Protein AF-A0A4U8SDA5-F1 (afdb_monomer)

Secondary structure (DSSP, 8-state):
-----PPTT----S-SS-GGGGGTS-SSSTTHHHHHHHHHHHHHHHTTSS-HHHHHHHHHHHHHHTT--HHHHHHHHHHHHHHHHHTT--

Mean predicted aligned error: 5.42 Å

Nearest PDB structures (foldseek):
  5vhy-assembly1_F  TM=4.086E-01  e=3.284E+00  Rattus norvegicus

pLDDT: mean 82.12, std 12.46, range [47.5, 93.38]

Solvent-accessible surface area (backbone atoms only — not comparable to full-atom values): 5249 Å² total; per-residue (Å²): 140,84,89,83,84,80,63,90,86,68,88,65,78,79,49,88,58,60,68,78,52,46,78,81,44,59,58,77,62,64,49,30,66,27,42,49,52,32,52,52,37,50,53,39,22,75,71,67,75,43,50,41,64,56,30,44,54,51,30,32,51,39,26,45,73,51,67,41,55,71,65,60,27,47,51,54,35,50,50,50,50,50,50,31,58,78,72,68,54,93

Structure (mmCIF, N/CA/C/O backbone):
data_AF-A0A4U8SDA5-F1
#
_entry.id   AF-A0A4U8SDA5-F1
#
loop_
_atom_site.group_PDB
_atom_site.id
_atom_site.type_symbol
_atom_site.label_atom_id
_atom_site.label_alt_id
_atom_site.label_comp_id
_atom_site.label_asym_id
_atom_site.label_entity_id
_atom_site.label_seq_id
_atom_site.pdbx_PDB_ins_code
_atom_site.Cartn_x
_atom_site.Cartn_y
_atom_site.Cartn_z
_atom_site.occupancy
_atom_site.B_iso_or_equiv
_atom_site.auth_seq_id
_atom_site.auth_comp_id
_atom_site.auth_asym_id
_atom_site.auth_atom_id
_atom_site.pdbx_PDB_model_num
ATOM 1 N N . MET A 1 1 ? -10.754 12.271 -8.352 1.00 51.06 1 MET A N 1
ATOM 2 C CA . MET A 1 1 ? -11.024 10.924 -7.797 1.00 51.06 1 MET A CA 1
ATOM 3 C C . MET A 1 1 ? -10.589 9.897 -8.830 1.00 51.06 1 MET A C 1
ATOM 5 O O . MET A 1 1 ? -11.006 10.022 -9.972 1.00 51.06 1 MET A O 1
ATOM 9 N N . ARG A 1 2 ? -9.707 8.954 -8.473 1.00 71.38 2 ARG A N 1
ATOM 10 C CA . ARG A 1 2 ? -9.238 7.873 -9.360 1.00 71.38 2 ARG A CA 1
ATOM 11 C C . ARG A 1 2 ? -9.907 6.586 -8.873 1.00 71.38 2 ARG A C 1
ATOM 13 O O . ARG A 1 2 ? -9.834 6.295 -7.682 1.00 71.38 2 ARG A O 1
ATOM 20 N N . TYR A 1 3 ? -10.602 5.874 -9.752 1.00 81.81 3 TYR A N 1
ATOM 21 C CA . TYR A 1 3 ? -11.244 4.606 -9.408 1.00 81.81 3 TYR A CA 1
ATOM 22 C C . TYR A 1 3 ? -10.272 3.467 -9.700 1.00 81.81 3 TYR A C 1
ATOM 24 O O . TYR A 1 3 ? -9.702 3.407 -10.788 1.00 81.81 3 TYR A O 1
ATOM 32 N N . VAL A 1 4 ? -10.076 2.579 -8.727 1.00 85.69 4 VAL A N 1
ATOM 33 C CA . VAL A 1 4 ? -9.293 1.352 -8.898 1.00 85.69 4 VAL A CA 1
ATOM 34 C C . VAL A 1 4 ? -10.248 0.182 -8.740 1.00 85.69 4 VAL A C 1
ATOM 36 O O . VAL A 1 4 ? -10.874 0.029 -7.693 1.00 85.69 4 VAL A O 1
ATOM 39 N N . VAL A 1 5 ? -10.380 -0.619 -9.795 1.00 88.81 5 VAL A N 1
ATOM 40 C CA . VAL A 1 5 ? -11.201 -1.830 -9.792 1.00 88.81 5 VAL A CA 1
ATOM 41 C C . VAL A 1 5 ? -10.259 -3.019 -9.739 1.00 88.81 5 VAL A C 1
ATOM 43 O O . VAL A 1 5 ? -9.507 -3.256 -10.681 1.00 88.81 5 VAL A O 1
ATOM 46 N N . VAL A 1 6 ? -10.290 -3.748 -8.626 1.00 90.06 6 VAL A N 1
ATOM 47 C CA . VAL A 1 6 ? -9.540 -4.997 -8.475 1.00 90.06 6 VAL A CA 1
ATOM 48 C C . VAL A 1 6 ? -10.412 -6.137 -9.019 1.00 90.06 6 VAL A C 1
ATOM 50 O O . VAL A 1 6 ? -11.555 -6.275 -8.572 1.00 90.06 6 VAL A O 1
ATOM 53 N N . PRO A 1 7 ? -9.934 -6.934 -9.992 1.00 91.88 7 PRO A N 1
ATOM 54 C CA . PRO A 1 7 ? -10.727 -8.008 -10.576 1.00 91.88 7 PRO A CA 1
ATOM 55 C C . PRO A 1 7 ? -11.008 -9.118 -9.556 1.00 91.88 7 PRO A C 1
ATOM 57 O O . PRO A 1 7 ? -10.175 -9.444 -8.707 1.00 91.88 7 PRO A O 1
ATOM 60 N N . LYS A 1 8 ? -12.189 -9.738 -9.656 1.00 89.44 8 LYS A N 1
ATOM 61 C CA . LYS A 1 8 ? -12.535 -10.906 -8.836 1.00 89.44 8 LYS A CA 1
ATOM 62 C C . LYS A 1 8 ? -11.547 -12.041 -9.127 1.00 89.44 8 LYS A C 1
ATOM 64 O O . LYS A 1 8 ? -11.302 -12.353 -10.287 1.00 89.44 8 LYS A O 1
ATOM 69 N N . GLY A 1 9 ? -11.019 -12.664 -8.072 1.00 87.94 9 GLY A N 1
ATOM 70 C CA . GLY A 1 9 ? -10.011 -13.725 -8.185 1.00 87.94 9 GLY A CA 1
ATOM 71 C C . GLY A 1 9 ? -8.565 -13.222 -8.243 1.00 87.94 9 GLY A C 1
ATOM 72 O O . GLY A 1 9 ? -7.665 -14.027 -8.449 1.00 87.94 9 GLY A O 1
ATOM 73 N N . PHE A 1 10 ? -8.325 -11.917 -8.054 1.00 89.19 10 PHE A N 1
ATOM 74 C CA . PHE A 1 10 ? -6.974 -11.397 -7.854 1.00 89.19 10 PHE A CA 1
ATOM 75 C C . PHE A 1 10 ? -6.330 -12.023 -6.609 1.00 89.19 10 PHE A C 1
ATOM 77 O O . PHE A 1 10 ? -6.884 -11.938 -5.510 1.00 89.19 10 PHE A O 1
ATOM 84 N N . ASN A 1 11 ? -5.155 -12.624 -6.790 1.00 85.69 11 ASN A N 1
ATOM 85 C CA . ASN A 1 11 ? -4.356 -13.143 -5.688 1.00 85.69 11 ASN A CA 1
ATOM 86 C C . ASN A 1 11 ? -3.620 -11.992 -5.000 1.00 85.69 11 ASN A C 1
ATOM 88 O O . ASN A 1 11 ? -2.804 -11.308 -5.611 1.00 85.69 11 ASN A O 1
ATOM 92 N N . THR A 1 12 ? -3.914 -11.815 -3.719 1.00 82.38 12 THR A N 1
ATOM 93 C CA . THR A 1 12 ? -3.295 -10.842 -2.817 1.00 82.38 12 THR A CA 1
ATOM 94 C C . THR A 1 12 ? -2.520 -11.615 -1.760 1.00 82.38 12 THR A C 1
ATOM 96 O O . THR A 1 12 ? -2.986 -12.653 -1.284 1.00 82.38 12 THR A O 1
ATOM 99 N N . ASP A 1 13 ? -1.323 -11.143 -1.428 1.00 71.25 13 ASP A N 1
ATOM 100 C CA . ASP A 1 13 ? -0.497 -11.760 -0.390 1.00 71.25 13 ASP A CA 1
ATOM 101 C C . ASP A 1 13 ? -0.707 -11.094 0.979 1.00 71.25 13 ASP A C 1
ATOM 103 O O . ASP A 1 13 ? -0.218 -11.604 1.988 1.00 71.25 13 ASP A O 1
ATOM 107 N N . PHE A 1 14 ? -1.440 -9.967 1.019 1.00 66.69 14 PHE A N 1
ATOM 108 C CA . PHE A 1 14 ? -1.632 -9.103 2.191 1.00 66.69 14 PHE A CA 1
ATOM 109 C C . PHE A 1 14 ? -0.308 -8.707 2.884 1.00 66.69 14 PHE A C 1
ATOM 111 O O . PHE A 1 14 ? -0.310 -8.285 4.044 1.00 66.69 14 PHE A O 1
ATOM 118 N N . GLY A 1 15 ? 0.833 -8.880 2.208 1.00 53.00 15 GLY A N 1
ATOM 119 C CA . GLY A 1 15 ? 2.100 -9.232 2.853 1.00 53.00 15 GLY A CA 1
ATOM 120 C C . GLY A 1 15 ? 3.354 -8.721 2.149 1.00 53.00 15 GLY A C 1
ATOM 121 O O . GLY A 1 15 ? 4.437 -8.783 2.730 1.00 53.00 15 GLY A O 1
ATOM 122 N N . SER A 1 16 ? 3.226 -8.130 0.961 1.00 55.09 16 SER A N 1
ATOM 123 C CA . SER A 1 16 ? 4.316 -7.386 0.317 1.00 55.09 16 SER A CA 1
ATOM 124 C C . SER A 1 16 ? 4.729 -6.129 1.101 1.00 55.09 16 SER A C 1
ATOM 126 O O . SER A 1 16 ? 5.845 -5.625 0.946 1.00 55.09 16 SER A O 1
ATOM 128 N N . VAL A 1 17 ? 3.863 -5.622 1.986 1.00 55.47 17 VAL A N 1
ATOM 129 C CA . VAL A 1 17 ? 4.250 -4.637 3.005 1.00 55.47 17 VAL A CA 1
ATOM 130 C C . VAL A 1 17 ? 5.059 -5.367 4.083 1.00 55.47 17 VAL A C 1
ATOM 132 O O . VAL A 1 17 ? 4.558 -6.361 4.608 1.00 55.47 17 VAL A O 1
ATOM 135 N N . PRO A 1 18 ? 6.285 -4.916 4.434 1.00 56.94 18 PRO A N 1
ATOM 136 C CA . PRO A 1 18 ? 7.196 -5.701 5.262 1.00 56.94 18 PRO A CA 1
ATOM 137 C C . PRO A 1 18 ? 6.500 -6.185 6.531 1.00 56.94 18 PRO A C 1
ATOM 139 O O . PRO A 1 18 ? 5.887 -5.387 7.237 1.00 56.94 18 PRO A O 1
ATOM 142 N N . GLN A 1 19 ? 6.614 -7.480 6.817 1.00 55.75 19 GLN A N 1
ATOM 143 C CA . GLN A 1 19 ? 5.933 -8.182 7.912 1.00 55.75 19 GLN A CA 1
ATOM 144 C C . GLN A 1 19 ? 6.095 -7.485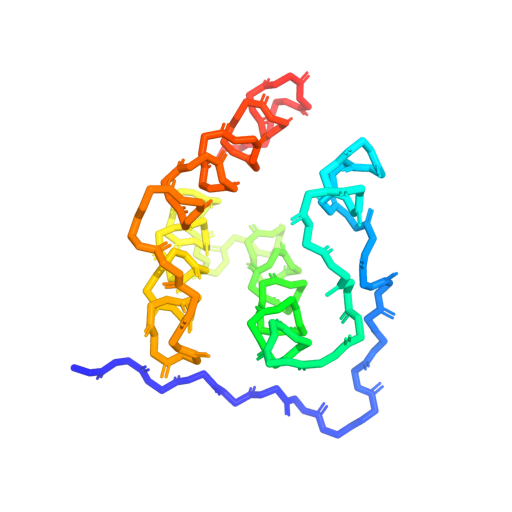 9.279 1.00 55.75 19 GLN A C 1
ATOM 146 O O . GLN A 1 19 ? 5.197 -7.526 10.113 1.00 55.75 19 GLN A O 1
ATOM 151 N N . LEU A 1 20 ? 7.187 -6.732 9.462 1.00 47.50 20 LEU A N 1
ATOM 152 C CA . LEU A 1 20 ? 7.399 -5.818 10.590 1.00 47.50 20 LEU A CA 1
ATOM 153 C C . LEU A 1 20 ? 6.250 -4.816 10.818 1.00 47.50 20 LEU A C 1
ATOM 155 O O . LEU A 1 20 ? 5.918 -4.531 11.964 1.00 47.50 20 LEU A O 1
ATOM 159 N N . PHE A 1 21 ? 5.603 -4.302 9.773 1.00 56.78 21 PHE A N 1
ATOM 160 C CA . PHE A 1 21 ? 4.520 -3.317 9.894 1.00 56.78 21 PHE A CA 1
ATOM 161 C C . PHE A 1 21 ? 3.145 -3.945 10.150 1.00 56.78 21 PHE A C 1
ATOM 163 O O . PHE A 1 21 ? 2.239 -3.236 10.590 1.00 56.78 21 PHE A O 1
ATOM 170 N N . GLN A 1 22 ? 2.998 -5.263 9.967 1.00 59.69 22 GLN A N 1
ATOM 171 C CA . GLN A 1 22 ? 1.788 -5.998 10.366 1.00 59.69 22 GLN A CA 1
ATOM 172 C C . GLN A 1 22 ? 1.607 -6.007 11.896 1.00 59.69 22 GLN A C 1
ATOM 174 O O . GLN A 1 22 ? 0.493 -6.158 12.387 1.00 59.69 22 GLN A O 1
ATOM 179 N N . SER A 1 23 ? 2.688 -5.769 12.654 1.00 56.28 23 SER A N 1
ATOM 180 C CA . SER A 1 23 ? 2.628 -5.550 14.107 1.00 56.28 23 SER A CA 1
ATOM 181 C C . SER A 1 23 ? 2.019 -4.195 14.502 1.00 56.28 23 SER A C 1
ATOM 183 O O . SER A 1 23 ? 1.472 -4.068 15.594 1.00 56.28 23 SER A O 1
ATOM 185 N N . LEU A 1 24 ? 2.083 -3.187 13.619 1.00 61.41 24 LEU A N 1
ATOM 186 C CA . LEU A 1 24 ? 1.536 -1.844 13.857 1.00 61.41 24 LEU A CA 1
ATOM 187 C C . LEU A 1 24 ? 0.092 -1.711 13.366 1.00 61.41 24 LEU A C 1
ATOM 189 O O . LEU A 1 24 ? -0.686 -0.936 13.922 1.00 61.41 24 LEU A O 1
ATOM 193 N N . VAL A 1 25 ? -0.262 -2.446 12.309 1.00 63.97 25 VAL A N 1
ATOM 194 C CA . VAL A 1 25 ? -1.618 -2.515 11.758 1.00 63.97 25 VAL A CA 1
ATOM 195 C C . VAL A 1 25 ? -1.919 -3.955 11.407 1.00 63.97 25 VAL A C 1
ATOM 197 O O . VAL A 1 25 ? -1.289 -4.510 10.510 1.00 63.97 25 VAL A O 1
ATOM 200 N N . SER A 1 26 ? -2.923 -4.532 12.071 1.00 62.09 26 S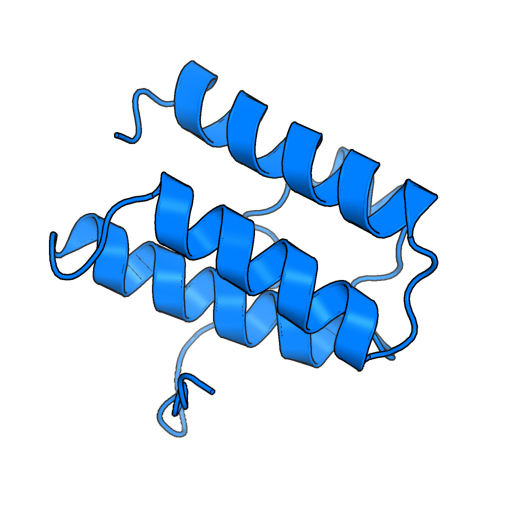ER A N 1
ATOM 201 C CA . SER A 1 26 ? -3.444 -5.835 11.669 1.00 62.09 26 SER A CA 1
ATOM 202 C C . SER A 1 26 ? -3.831 -5.786 10.182 1.00 62.09 26 SER A C 1
ATOM 204 O O . SER A 1 26 ? -4.650 -4.939 9.798 1.00 62.09 26 SER A O 1
ATOM 206 N N . PRO A 1 27 ? -3.289 -6.680 9.335 1.00 59.78 27 PRO A N 1
ATOM 207 C CA . PRO A 1 27 ? -3.659 -6.763 7.922 1.00 59.78 27 PRO A CA 1
ATOM 208 C C . PRO A 1 27 ? -5.133 -7.158 7.737 1.00 59.78 27 PRO A C 1
ATOM 210 O O . PRO A 1 27 ? -5.718 -6.911 6.680 1.00 59.78 27 PRO A O 1
ATOM 213 N N . VAL A 1 28 ? -5.755 -7.711 8.784 1.00 60.53 28 VAL A N 1
ATOM 214 C CA . VAL A 1 28 ? -7.170 -8.084 8.850 1.00 60.53 28 VAL A CA 1
ATOM 215 C C . VAL A 1 28 ? -7.953 -6.993 9.589 1.00 60.53 28 VAL A C 1
ATOM 217 O O . VAL A 1 28 ? -7.716 -6.745 10.773 1.00 60.53 28 VAL A O 1
ATOM 220 N N . GLY A 1 29 ? -8.877 -6.331 8.885 1.00 74.31 29 GLY A N 1
ATOM 221 C CA . GLY A 1 29 ? -9.737 -5.270 9.414 1.00 74.31 29 GLY A CA 1
ATOM 222 C C . GLY A 1 29 ? -9.924 -4.109 8.432 1.00 74.31 29 GLY A C 1
ATOM 223 O O . GLY A 1 29 ? -10.036 -4.295 7.221 1.00 74.31 29 GLY A O 1
ATOM 224 N N . ASN A 1 30 ? -9.946 -2.877 8.944 1.00 78.25 30 ASN A N 1
ATOM 225 C CA . ASN A 1 30 ? -10.196 -1.682 8.125 1.00 78.25 30 ASN A CA 1
ATOM 226 C C . ASN A 1 30 ? -9.153 -1.493 7.010 1.00 78.25 30 ASN A C 1
ATOM 228 O O . ASN A 1 30 ? -9.493 -1.065 5.908 1.00 78.25 30 ASN A O 1
ATOM 232 N N . ALA A 1 31 ? -7.895 -1.855 7.273 1.00 81.38 31 ALA A N 1
ATOM 233 C CA . ALA A 1 31 ? -6.797 -1.685 6.327 1.00 81.38 31 ALA A CA 1
ATOM 234 C C . ALA A 1 31 ? -6.780 -2.730 5.196 1.00 81.38 31 ALA A C 1
ATOM 236 O O . ALA A 1 31 ? -6.166 -2.475 4.163 1.00 81.38 31 ALA A O 1
ATOM 237 N N . THR A 1 32 ? -7.490 -3.860 5.328 1.00 84.31 32 THR A N 1
ATOM 238 C CA . THR A 1 32 ? -7.456 -4.970 4.355 1.00 84.31 32 THR A CA 1
ATOM 239 C C . THR A 1 32 ? -7.757 -4.501 2.934 1.00 84.31 32 THR A C 1
ATOM 241 O O . THR A 1 32 ? -7.032 -4.834 2.004 1.00 84.31 32 THR A O 1
ATOM 244 N N . LYS A 1 33 ? -8.779 -3.654 2.755 1.00 86.69 33 LYS A N 1
ATOM 245 C CA . LYS A 1 33 ? -9.140 -3.120 1.430 1.00 86.69 33 LYS A CA 1
ATOM 246 C C . LYS A 1 33 ? -8.018 -2.280 0.814 1.00 86.69 33 LYS A C 1
ATOM 248 O O . LYS A 1 33 ? -7.818 -2.335 -0.395 1.00 86.69 33 LYS A O 1
ATOM 253 N N . ALA A 1 34 ? -7.293 -1.516 1.632 1.00 88.88 34 ALA A N 1
ATOM 254 C CA . ALA A 1 34 ? -6.169 -0.711 1.165 1.00 88.88 34 ALA A CA 1
ATOM 255 C C . ALA A 1 34 ? -4.988 -1.595 0.735 1.00 88.88 34 ALA A C 1
ATOM 257 O O . ALA A 1 34 ? -4.380 -1.308 -0.292 1.00 88.88 34 ALA A O 1
ATOM 258 N N . TYR A 1 35 ? -4.714 -2.683 1.463 1.00 86.81 35 TYR A N 1
ATOM 259 C CA . TYR A 1 35 ? -3.676 -3.652 1.093 1.00 86.81 35 TYR A CA 1
ATOM 260 C C . TYR A 1 35 ? -3.984 -4.350 -0.235 1.00 86.81 35 TYR A C 1
ATOM 262 O O . TYR A 1 35 ? -3.148 -4.331 -1.126 1.00 86.81 35 TYR A O 1
ATOM 270 N N . VAL A 1 36 ? -5.210 -4.851 -0.431 1.00 88.62 36 VAL A N 1
ATOM 271 C CA . VAL A 1 36 ? -5.601 -5.501 -1.700 1.00 88.62 36 VAL A CA 1
ATOM 272 C C . VAL A 1 36 ? -5.437 -4.558 -2.896 1.00 88.62 36 VAL A C 1
ATOM 274 O O . VAL A 1 36 ? -4.945 -4.953 -3.953 1.00 88.62 36 VAL A O 1
ATOM 277 N N . VAL A 1 37 ? -5.840 -3.294 -2.734 1.00 90.75 37 VAL A N 1
ATOM 278 C CA . VAL A 1 37 ? -5.656 -2.272 -3.772 1.00 90.75 37 VAL A CA 1
ATOM 279 C C . VAL A 1 37 ? -4.171 -2.009 -4.023 1.00 90.75 37 VAL A C 1
ATOM 281 O O . VAL A 1 37 ? -3.776 -1.885 -5.180 1.00 90.75 37 VAL A O 1
ATOM 284 N N . HIS A 1 38 ? -3.343 -1.932 -2.978 1.00 90.12 38 HIS A N 1
ATOM 285 C CA . HIS A 1 38 ? -1.902 -1.723 -3.127 1.00 90.12 38 HIS A CA 1
ATOM 286 C C . HIS A 1 38 ? -1.238 -2.880 -3.862 1.00 90.12 38 HIS A C 1
ATOM 288 O O . HIS A 1 38 ? -0.552 -2.616 -4.843 1.00 90.12 38 HIS A O 1
ATOM 294 N N . ASP A 1 39 ? -1.504 -4.129 -3.481 1.00 88.62 39 ASP A N 1
ATOM 295 C CA . ASP A 1 39 ? -0.970 -5.322 -4.151 1.00 88.62 39 ASP A CA 1
ATOM 296 C C . ASP A 1 39 ? -1.303 -5.310 -5.650 1.00 88.62 39 ASP A C 1
ATOM 298 O O . ASP A 1 39 ? -0.433 -5.517 -6.497 1.00 88.62 39 ASP A O 1
ATOM 3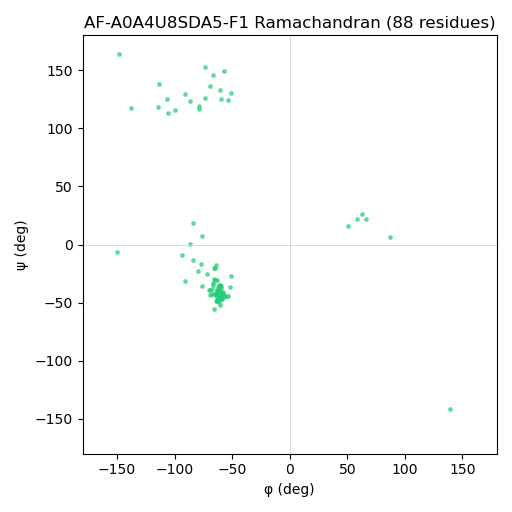02 N N . PHE A 1 40 ? -2.546 -4.970 -6.001 1.00 90.69 40 PHE A N 1
ATOM 303 C CA . PHE A 1 40 ? -2.957 -4.848 -7.399 1.00 90.69 40 PHE A CA 1
ATOM 304 C C . PHE A 1 40 ? -2.201 -3.734 -8.136 1.00 90.69 40 PHE A C 1
ATOM 306 O O . PHE A 1 40 ? -1.702 -3.936 -9.244 1.00 90.69 40 PHE A O 1
ATOM 313 N N . LEU A 1 41 ? -2.059 -2.562 -7.516 1.00 91.00 41 LEU A N 1
ATOM 314 C CA . LEU A 1 41 ? -1.295 -1.451 -8.087 1.00 91.00 41 LEU A CA 1
ATOM 315 C C . LEU A 1 41 ? 0.200 -1.776 -8.214 1.00 91.00 41 LEU A C 1
ATOM 317 O O . 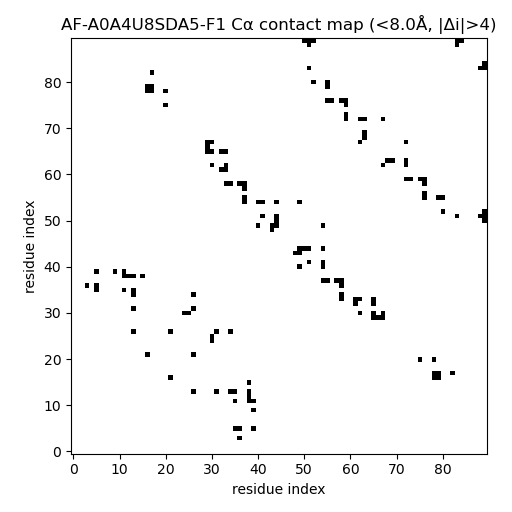LEU A 1 41 ? 0.844 -1.296 -9.145 1.00 91.00 41 LEU A O 1
ATOM 321 N N . CYS A 1 42 ? 0.750 -2.609 -7.328 1.00 88.56 42 CYS A N 1
ATOM 322 C CA . CYS A 1 42 ? 2.121 -3.100 -7.420 1.00 88.56 42 CYS A CA 1
ATOM 323 C C . CYS A 1 42 ? 2.324 -3.956 -8.673 1.00 88.56 42 CYS A C 1
ATOM 325 O O . CYS A 1 42 ? 3.314 -3.759 -9.377 1.00 88.56 42 CYS A O 1
ATOM 327 N N . VAL A 1 43 ? 1.379 -4.852 -8.979 1.00 89.88 43 VAL A N 1
ATOM 328 C CA . VAL A 1 43 ? 1.402 -5.665 -10.208 1.00 89.88 43 VAL A CA 1
ATOM 329 C C . VAL A 1 43 ? 1.326 -4.768 -11.444 1.00 89.88 43 VAL A C 1
ATOM 331 O O . VAL A 1 43 ? 2.167 -4.860 -12.333 1.00 89.88 43 VAL A O 1
ATOM 334 N N . LEU A 1 44 ? 0.390 -3.817 -11.466 1.00 90.00 44 LEU A N 1
ATOM 335 C CA . LEU A 1 44 ? 0.276 -2.869 -12.578 1.00 90.00 44 LEU A CA 1
ATOM 336 C C . LEU A 1 44 ? 1.522 -1.976 -12.732 1.00 90.00 44 LEU A C 1
ATOM 338 O O . LEU A 1 44 ? 1.854 -1.560 -13.843 1.00 90.00 44 LEU A O 1
ATOM 342 N N . SER A 1 45 ? 2.212 -1.672 -11.631 1.00 89.38 45 SER A N 1
ATOM 343 C CA . SER A 1 45 ? 3.476 -0.939 -11.655 1.00 89.38 45 SER A CA 1
ATOM 344 C C . SER A 1 45 ? 4.616 -1.773 -12.242 1.00 89.38 45 SER A C 1
ATOM 346 O O . SER A 1 45 ? 5.401 -1.246 -13.031 1.00 89.38 45 SER A O 1
ATOM 348 N N . ALA A 1 46 ? 4.673 -3.075 -11.942 1.00 87.62 46 ALA A N 1
ATOM 349 C CA . ALA A 1 46 ? 5.614 -3.997 -12.580 1.00 87.62 46 ALA A CA 1
ATOM 350 C C . ALA A 1 46 ? 5.380 -4.090 -14.101 1.00 87.62 46 ALA A C 1
ATOM 352 O O . ALA A 1 46 ? 6.338 -4.089 -14.874 1.00 87.62 46 ALA A O 1
ATOM 353 N N . ASP A 1 47 ? 4.116 -4.023 -14.531 1.00 89.94 47 ASP A N 1
ATOM 354 C CA . ASP A 1 47 ? 3.712 -3.932 -15.942 1.00 89.94 47 ASP A CA 1
ATOM 355 C C . ASP A 1 47 ? 3.920 -2.534 -16.563 1.00 89.94 47 ASP A C 1
ATOM 357 O O . ASP A 1 47 ? 3.488 -2.277 -17.689 1.00 89.94 47 ASP A O 1
ATOM 361 N N . LYS A 1 48 ? 4.559 -1.600 -15.842 1.00 88.50 48 LYS A N 1
ATOM 362 C CA . LYS A 1 48 ? 4.832 -0.212 -16.263 1.00 88.50 48 LYS A CA 1
ATOM 363 C C . LYS A 1 48 ? 3.582 0.606 -16.618 1.00 88.50 48 LYS A C 1
ATOM 365 O O . LYS A 1 48 ? 3.683 1.613 -17.316 1.00 88.50 48 LYS A O 1
ATOM 370 N N . ARG A 1 49 ? 2.402 0.212 -16.125 1.00 88.94 49 ARG A N 1
ATOM 371 C CA . ARG A 1 49 ? 1.143 0.956 -16.332 1.00 88.94 49 ARG A CA 1
ATOM 372 C C . ARG A 1 49 ? 1.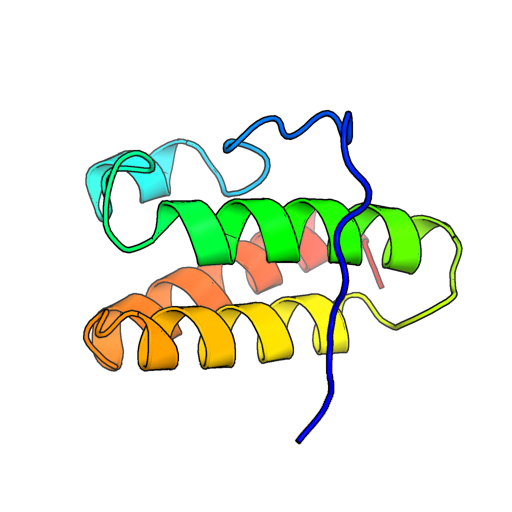005 2.161 -15.402 1.00 88.94 49 ARG A C 1
ATOM 374 O O . ARG A 1 49 ? 0.255 3.082 -15.711 1.00 88.94 49 ARG A O 1
ATOM 381 N N . LEU A 1 50 ? 1.707 2.143 -14.271 1.00 91.88 50 LEU A N 1
ATOM 382 C CA . LEU A 1 50 ? 1.896 3.292 -13.387 1.00 91.88 50 LEU A CA 1
ATOM 383 C C . LEU A 1 50 ? 3.260 3.225 -12.697 1.00 91.88 50 LEU A C 1
ATOM 385 O O . LEU A 1 50 ? 3.896 2.171 -12.646 1.00 91.88 50 LEU A O 1
ATOM 389 N N . SER A 1 51 ? 3.703 4.348 -12.139 1.00 91.81 51 SER A N 1
ATOM 390 C CA . SER A 1 51 ? 4.935 4.372 -11.350 1.00 91.81 51 SER A CA 1
ATOM 391 C C . SER A 1 51 ? 4.741 3.718 -9.983 1.00 91.81 51 SER A C 1
ATOM 393 O O . SER A 1 51 ? 3.650 3.767 -9.400 1.00 91.81 51 SER A O 1
ATOM 395 N N . ARG A 1 52 ? 5.818 3.164 -9.407 1.00 89.94 52 ARG A N 1
ATOM 396 C CA . ARG A 1 52 ? 5.734 2.602 -8.055 1.00 89.94 52 ARG A CA 1
ATOM 397 C C . ARG A 1 52 ? 5.357 3.663 -7.025 1.00 89.94 52 ARG A C 1
ATOM 399 O O . ARG A 1 52 ? 4.604 3.394 -6.094 1.00 89.94 52 ARG A O 1
ATOM 406 N N . LYS A 1 53 ? 5.838 4.891 -7.230 1.00 91.75 53 LYS A N 1
ATOM 407 C CA . LYS A 1 53 ? 5.506 6.047 -6.392 1.00 91.75 53 LYS A CA 1
ATOM 408 C C . LYS A 1 53 ? 4.004 6.348 -6.391 1.00 91.75 53 LYS A C 1
ATOM 410 O O . LYS A 1 53 ? 3.442 6.556 -5.320 1.00 91.75 53 LYS A O 1
ATOM 415 N N . GLU A 1 54 ? 3.352 6.331 -7.553 1.00 92.50 54 GLU A N 1
ATOM 416 C CA . GLU A 1 54 ? 1.898 6.520 -7.632 1.00 92.50 54 GLU A CA 1
ATOM 417 C C . GLU A 1 54 ? 1.137 5.420 -6.881 1.00 92.50 54 GLU A C 1
ATOM 419 O O . GLU A 1 54 ? 0.162 5.720 -6.192 1.00 92.50 54 GLU A O 1
ATOM 424 N N . ALA A 1 55 ? 1.585 4.161 -6.965 1.00 91.50 55 ALA A N 1
ATOM 425 C CA . ALA A 1 55 ? 0.972 3.058 -6.223 1.00 91.50 55 ALA A CA 1
ATOM 426 C C . ALA A 1 55 ? 1.027 3.304 -4.705 1.00 91.50 55 ALA A C 1
ATOM 428 O O . ALA A 1 55 ? 0.021 3.160 -4.005 1.00 91.50 55 ALA A O 1
ATOM 429 N N . ASP A 1 56 ? 2.189 3.734 -4.206 1.00 92.12 56 ASP A N 1
ATOM 430 C CA . ASP A 1 56 ? 2.409 4.018 -2.787 1.00 92.12 56 ASP A CA 1
ATOM 431 C C . ASP A 1 56 ? 1.584 5.241 -2.311 1.00 92.12 56 ASP A C 1
ATOM 433 O O . ASP A 1 56 ? 1.017 5.235 -1.214 1.00 92.12 56 ASP A O 1
ATOM 437 N N . GLU A 1 57 ? 1.449 6.286 -3.137 1.00 93.38 57 GLU A N 1
ATOM 438 C CA . GLU A 1 57 ? 0.615 7.461 -2.832 1.00 93.38 57 GLU A CA 1
ATOM 439 C C . GLU A 1 57 ? -0.881 7.116 -2.766 1.00 93.38 57 GLU A C 1
ATOM 441 O O . GLU A 1 57 ? -1.580 7.553 -1.842 1.00 93.38 57 GLU A O 1
ATOM 446 N N . ILE A 1 58 ? -1.371 6.290 -3.699 1.00 93.06 58 ILE A N 1
ATOM 447 C CA . ILE A 1 58 ? -2.758 5.804 -3.686 1.00 93.06 58 ILE A CA 1
ATOM 448 C C . ILE A 1 58 ? -3.009 4.950 -2.440 1.00 93.06 58 ILE A C 1
ATOM 450 O O . ILE A 1 58 ? -4.048 5.106 -1.799 1.00 93.06 58 ILE A O 1
ATOM 454 N N . PHE A 1 59 ? -2.051 4.113 -2.037 1.00 91.38 59 PHE A N 1
ATOM 455 C CA . PHE A 1 59 ? -2.151 3.336 -0.802 1.00 91.38 59 PHE A CA 1
ATOM 456 C C . PHE A 1 59 ? -2.302 4.232 0.434 1.00 91.38 59 PHE A C 1
ATOM 458 O O . PHE A 1 59 ? -3.212 4.026 1.239 1.00 91.38 59 PHE A O 1
ATOM 465 N N . LYS A 1 60 ? -1.500 5.299 0.549 1.00 92.56 60 LYS A N 1
ATOM 466 C CA . LYS A 1 60 ? -1.639 6.287 1.633 1.00 92.56 60 LYS A CA 1
ATOM 467 C C . LYS A 1 60 ? -3.026 6.936 1.654 1.00 92.56 60 LYS A C 1
ATOM 469 O O . LYS A 1 60 ? -3.587 7.156 2.729 1.00 92.56 60 LYS A O 1
ATOM 474 N N . ALA A 1 61 ? -3.574 7.269 0.486 1.00 92.88 61 ALA A N 1
ATOM 475 C CA . ALA A 1 61 ? -4.915 7.837 0.376 1.00 92.88 61 ALA A CA 1
ATOM 476 C C . ALA A 1 61 ? -6.001 6.822 0.776 1.00 92.88 61 ALA A C 1
ATOM 478 O O . ALA A 1 61 ? -6.909 7.170 1.533 1.00 92.88 61 ALA A O 1
ATOM 479 N N . ALA A 1 62 ? -5.868 5.565 0.344 1.00 90.88 62 ALA A N 1
ATOM 480 C CA . ALA A 1 62 ? -6.780 4.480 0.696 1.00 90.88 62 ALA A CA 1
ATOM 481 C C . ALA A 1 62 ? -6.791 4.212 2.210 1.00 90.88 62 ALA A C 1
ATOM 483 O O . ALA A 1 62 ? -7.867 4.099 2.794 1.00 90.88 62 ALA A O 1
ATOM 484 N N . LEU A 1 63 ? -5.622 4.205 2.864 1.00 89.81 63 LEU A N 1
ATOM 485 C CA . LEU A 1 63 ? -5.497 4.063 4.322 1.00 89.81 63 LEU A CA 1
ATOM 486 C C . LEU A 1 63 ? -6.268 5.155 5.080 1.00 89.81 63 LEU A C 1
ATOM 488 O O . LEU A 1 63 ? -7.023 4.858 6.009 1.00 89.81 63 LEU A O 1
ATOM 492 N N . LYS A 1 64 ? -6.150 6.414 4.645 1.00 90.94 64 LYS A N 1
ATOM 493 C CA . LYS A 1 64 ? -6.925 7.525 5.222 1.00 90.94 64 LYS A CA 1
ATOM 494 C C . LYS A 1 64 ? -8.429 7.339 5.017 1.00 90.94 64 LYS A C 1
ATOM 496 O O . LYS A 1 64 ? -9.209 7.628 5.921 1.00 90.94 64 LYS A O 1
ATOM 501 N N . GLN A 1 65 ? -8.842 6.841 3.851 1.00 91.25 65 GLN A N 1
ATOM 502 C CA . GLN A 1 65 ? -10.254 6.624 3.526 1.00 91.25 65 GLN A CA 1
ATOM 503 C C . GLN A 1 65 ? -10.892 5.534 4.396 1.00 91.25 65 GLN A C 1
ATOM 505 O O . GLN A 1 65 ? -12.044 5.666 4.804 1.00 91.25 65 GLN A O 1
ATOM 510 N N . VAL A 1 66 ? -10.130 4.497 4.749 1.00 89.38 66 VAL A N 1
ATOM 511 C CA . VAL A 1 66 ? -10.558 3.454 5.696 1.00 89.38 66 VAL A CA 1
ATOM 512 C C . VAL A 1 66 ? -10.328 3.843 7.166 1.00 89.38 66 VAL A C 1
ATOM 514 O O . VAL A 1 66 ? -10.360 2.989 8.049 1.00 89.38 66 VAL A O 1
ATOM 517 N N . LYS A 1 67 ? -10.146 5.143 7.443 1.00 88.88 67 LYS A N 1
ATOM 518 C CA . LYS A 1 67 ? -10.015 5.740 8.783 1.00 88.88 67 LYS A CA 1
ATOM 519 C C . LYS A 1 67 ? -8.799 5.260 9.585 1.00 88.88 67 LYS A C 1
ATOM 521 O O . LYS A 1 67 ? -8.810 5.330 10.813 1.00 88.88 67 LYS A O 1
ATOM 526 N N . ILE A 1 68 ? -7.728 4.821 8.921 1.00 86.38 68 ILE A N 1
ATOM 527 C CA . ILE A 1 68 ? -6.432 4.680 9.593 1.00 86.38 68 ILE A CA 1
ATOM 528 C C . ILE A 1 68 ? -5.908 6.078 9.908 1.00 86.38 68 ILE A C 1
ATOM 530 O O . ILE A 1 68 ? -5.993 6.997 9.089 1.00 86.38 68 ILE A O 1
ATOM 534 N N . ASN A 1 69 ? -5.377 6.252 11.118 1.00 88.25 69 ASN A N 1
ATOM 535 C CA . ASN A 1 69 ? -4.894 7.550 11.562 1.00 88.25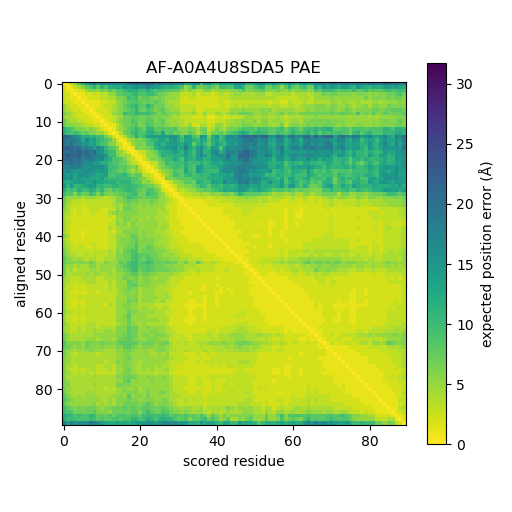 69 ASN A CA 1
ATOM 536 C C . ASN A 1 69 ? -3.809 8.096 10.601 1.00 88.25 69 ASN A C 1
ATOM 538 O O . ASN A 1 69 ? -3.074 7.348 9.943 1.00 88.25 69 ASN A O 1
ATOM 542 N N . ALA A 1 70 ? -3.731 9.422 10.470 1.00 88.56 70 ALA A N 1
ATOM 543 C CA . ALA A 1 70 ? -2.880 10.059 9.463 1.00 88.56 70 ALA A CA 1
ATOM 544 C C . ALA A 1 70 ? -1.376 9.825 9.702 1.00 88.56 70 ALA A C 1
ATOM 546 O O . ALA A 1 70 ? -0.600 9.771 8.740 1.00 88.56 70 ALA A O 1
ATOM 547 N N . PHE A 1 71 ? -0.980 9.665 10.968 1.00 88.56 71 PHE A N 1
ATOM 548 C CA . PHE A 1 71 ? 0.392 9.367 11.367 1.00 88.56 71 PHE A CA 1
ATOM 549 C C . PHE A 1 71 ? 0.813 7.979 10.873 1.00 88.56 71 PHE A C 1
ATOM 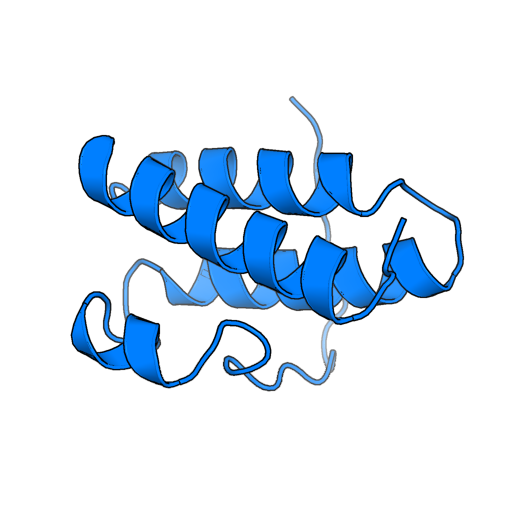551 O O . PHE A 1 71 ? 1.745 7.854 10.083 1.00 88.56 71 PHE A O 1
ATOM 558 N N . LEU A 1 72 ? 0.046 6.954 11.227 1.00 85.94 72 LEU A N 1
ATOM 559 C CA . LEU A 1 72 ? 0.235 5.563 10.837 1.00 85.94 72 LEU A CA 1
ATOM 560 C C . LEU A 1 72 ? 0.144 5.380 9.324 1.00 85.94 72 LEU A C 1
ATOM 562 O O . LEU A 1 72 ? 0.969 4.685 8.745 1.00 85.94 72 LEU A O 1
ATOM 566 N N . SER A 1 73 ? -0.773 6.085 8.658 1.00 89.06 73 SER A N 1
ATOM 567 C CA . SER A 1 73 ? -0.830 6.109 7.190 1.00 89.06 73 SER A CA 1
ATOM 568 C C . SER A 1 73 ? 0.462 6.656 6.570 1.00 89.06 73 SER A C 1
ATOM 570 O O . SER A 1 73 ? 0.894 6.203 5.513 1.00 89.06 73 SER A O 1
ATOM 572 N N . SER A 1 74 ? 1.092 7.643 7.214 1.00 90.62 74 SER A N 1
ATOM 573 C CA . SER A 1 74 ? 2.366 8.209 6.756 1.00 90.62 74 SER A CA 1
ATOM 574 C C . SER A 1 74 ? 3.551 7.293 7.069 1.00 90.62 74 SER A C 1
ATOM 576 O O . SER A 1 74 ? 4.442 7.180 6.231 1.00 90.62 74 SER A O 1
ATOM 578 N N . VAL A 1 75 ? 3.530 6.596 8.210 1.00 88.19 75 VAL A N 1
ATOM 579 C CA . VAL A 1 75 ? 4.514 5.559 8.561 1.00 88.19 75 VAL A CA 1
ATOM 580 C C . VAL A 1 75 ? 4.464 4.411 7.552 1.00 88.19 75 VAL A C 1
ATOM 582 O O . VAL A 1 75 ? 5.493 4.052 6.986 1.00 88.19 75 VAL A O 1
ATOM 585 N N . LEU A 1 76 ? 3.269 3.895 7.253 1.00 87.19 76 LEU A N 1
ATOM 586 C CA . LEU A 1 76 ? 3.069 2.827 6.271 1.00 87.19 76 LEU A CA 1
ATOM 587 C C . LEU A 1 76 ? 3.495 3.251 4.861 1.00 87.19 76 LEU A C 1
ATOM 589 O O . LEU A 1 76 ? 4.143 2.477 4.163 1.00 87.19 76 LEU A O 1
ATOM 593 N N . TYR A 1 77 ? 3.204 4.490 4.459 1.00 90.44 77 TYR A N 1
ATOM 594 C CA . TYR A 1 77 ? 3.713 5.051 3.206 1.00 90.44 77 TYR A CA 1
ATOM 595 C C . TYR A 1 77 ? 5.250 5.089 3.164 1.00 90.44 77 TYR A C 1
ATOM 597 O O . TYR A 1 77 ? 5.858 4.671 2.180 1.00 90.44 77 TYR A O 1
ATOM 605 N N . GLY A 1 78 ? 5.889 5.564 4.238 1.00 89.00 78 GLY A N 1
ATOM 606 C CA . GLY A 1 78 ? 7.349 5.588 4.341 1.00 89.00 78 GLY A CA 1
ATOM 607 C C . GLY A 1 78 ? 7.955 4.187 4.245 1.00 89.00 78 GLY A C 1
ATOM 608 O O . GLY A 1 78 ? 8.942 3.994 3.539 1.00 89.00 78 GLY A O 1
ATOM 609 N N . ALA A 1 79 ? 7.317 3.203 4.880 1.00 86.12 79 ALA A N 1
ATOM 610 C CA . ALA A 1 79 ? 7.726 1.804 4.849 1.00 86.12 79 ALA A CA 1
ATOM 611 C C . ALA A 1 79 ? 7.723 1.212 3.434 1.00 86.12 79 ALA A C 1
ATOM 613 O O . ALA A 1 79 ? 8.735 0.664 2.992 1.00 86.12 79 ALA A O 1
ATOM 614 N N . VAL A 1 80 ? 6.610 1.345 2.700 1.00 86.31 80 VAL A N 1
ATOM 615 C CA . VAL A 1 80 ? 6.514 0.811 1.329 1.00 86.31 80 VAL A CA 1
ATOM 616 C C . VAL A 1 80 ? 7.455 1.541 0.372 1.00 86.31 80 VAL A C 1
ATOM 618 O O . VAL A 1 80 ? 8.037 0.910 -0.510 1.00 86.31 80 VAL A O 1
ATOM 621 N N . ARG A 1 81 ? 7.693 2.842 0.592 1.00 89.31 81 ARG A N 1
ATOM 622 C CA . ARG A 1 81 ? 8.632 3.620 -0.221 1.00 89.31 81 ARG A CA 1
ATOM 623 C C . ARG A 1 81 ? 10.078 3.204 0.018 1.00 89.31 81 ARG A C 1
ATOM 625 O O . ARG A 1 81 ? 10.828 3.039 -0.941 1.00 89.31 81 ARG A O 1
ATOM 632 N N . LEU A 1 82 ? 10.463 3.004 1.278 1.00 86.62 82 LEU A N 1
ATOM 633 C CA . LEU A 1 82 ? 11.785 2.494 1.627 1.00 86.62 82 LEU A CA 1
ATOM 634 C C . LEU A 1 82 ? 12.001 1.100 1.029 1.00 86.62 82 LEU A C 1
ATOM 636 O O . LEU A 1 82 ? 13.040 0.850 0.427 1.00 86.62 82 LEU A O 1
ATOM 640 N N . TYR A 1 83 ? 11.000 0.222 1.124 1.00 84.50 83 TYR A N 1
ATOM 641 C CA . TYR A 1 83 ? 11.049 -1.1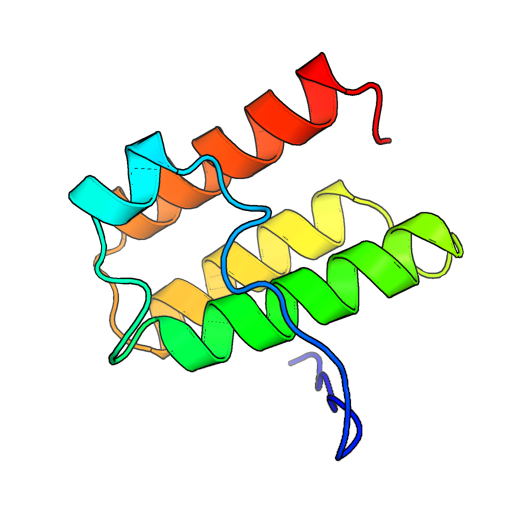05 0.513 1.00 84.50 83 TYR A CA 1
ATOM 642 C C . TYR A 1 83 ? 11.249 -1.038 -1.007 1.00 84.50 83 TYR A C 1
ATOM 644 O O . TYR A 1 83 ? 12.121 -1.724 -1.540 1.00 84.50 83 TYR A O 1
ATOM 652 N N . ALA A 1 84 ? 10.493 -0.179 -1.699 1.00 85.75 84 ALA A N 1
ATOM 653 C CA . ALA A 1 84 ? 10.643 0.030 -3.135 1.00 85.75 84 ALA A CA 1
ATOM 654 C C . ALA A 1 84 ? 12.067 0.473 -3.502 1.00 85.75 84 ALA A C 1
ATOM 656 O O . ALA A 1 84 ? 12.658 -0.080 -4.426 1.00 85.75 84 ALA A O 1
ATOM 657 N N . ILE A 1 85 ? 12.650 1.400 -2.735 1.00 87.44 85 ILE A N 1
ATOM 658 C CA . ILE A 1 85 ? 14.026 1.874 -2.940 1.00 87.44 85 ILE A CA 1
ATOM 659 C C . ILE A 1 85 ? 15.040 0.744 -2.716 1.00 87.44 85 ILE A C 1
ATOM 661 O O . ILE A 1 85 ? 15.891 0.524 -3.574 1.00 87.44 85 ILE A O 1
ATOM 665 N N . ILE A 1 86 ? 14.927 -0.003 -1.611 1.00 85.31 86 ILE A N 1
ATOM 666 C CA . ILE A 1 86 ? 15.829 -1.124 -1.285 1.00 85.31 86 ILE A CA 1
ATOM 667 C C . ILE A 1 86 ? 15.794 -2.200 -2.380 1.00 85.31 86 ILE A C 1
ATOM 669 O O . ILE A 1 86 ? 16.820 -2.789 -2.708 1.00 85.31 86 ILE A O 1
ATOM 673 N N . ARG A 1 87 ? 14.620 -2.454 -2.965 1.00 82.44 87 ARG A N 1
ATOM 674 C CA . ARG A 1 87 ? 14.425 -3.441 -4.039 1.00 82.44 87 ARG A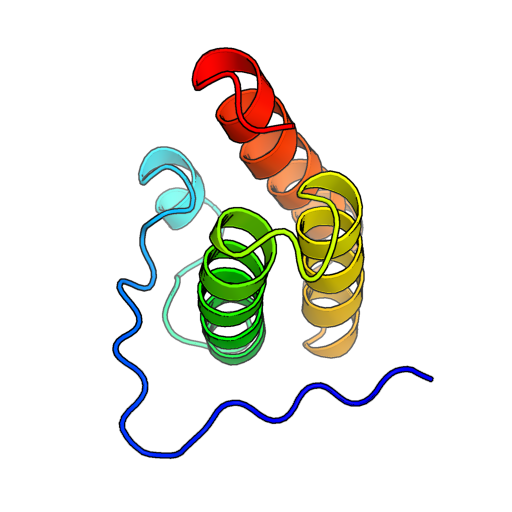 CA 1
ATOM 675 C C . ARG A 1 87 ? 14.680 -2.886 -5.446 1.00 82.44 87 ARG A C 1
ATOM 677 O O . ARG A 1 87 ? 14.524 -3.629 -6.409 1.00 82.44 87 ARG A O 1
ATOM 684 N N . GLY A 1 88 ? 15.052 -1.611 -5.586 1.00 82.50 88 GLY A N 1
ATOM 685 C CA . GLY A 1 88 ? 15.281 -0.973 -6.888 1.00 82.50 88 GLY A CA 1
ATOM 686 C C . GLY A 1 88 ? 14.020 -0.823 -7.751 1.00 82.50 88 GLY A C 1
ATOM 687 O O . GLY A 1 88 ? 14.121 -0.693 -8.971 1.00 82.50 88 GLY A O 1
ATOM 688 N N . LEU A 1 89 ? 12.835 -0.846 -7.137 1.00 80.06 89 LEU A N 1
ATOM 689 C CA . LEU A 1 89 ? 11.547 -0.668 -7.805 1.00 80.06 89 LEU A CA 1
ATOM 690 C C . LEU A 1 89 ? 11.325 0.831 -8.067 1.00 80.06 89 LEU A C 1
ATOM 692 O O . LEU A 1 89 ? 11.258 1.625 -7.125 1.00 80.06 89 LEU A O 1
ATOM 696 N N . LYS A 1 90 ? 11.250 1.221 -9.345 1.00 65.69 90 LYS A N 1
ATOM 697 C CA . LYS A 1 90 ? 11.105 2.624 -9.774 1.00 65.69 90 LYS A CA 1
ATOM 698 C C . LYS A 1 90 ? 9.655 3.108 -9.746 1.00 65.69 90 LYS A C 1
ATOM 700 O O . LYS A 1 90 ? 8.783 2.452 -10.353 1.00 65.69 90 LYS A O 1
#

Sequence (90 aa):
MRYVVVPKGFNTDFGSVPQLFQSLVSPVGNATKAYVVHDFLCVLSADKRLSRKEADEIFKAALKQVKINAFLSSVLYGAVRLYAIIRGLK

Foldseek 3Di:
DDDDDDDPPDDFPLDLQPPVCCVVPVCPDLLVVLRSQLRVVVVCCVVVVDANLVSLVSSLVSCVVSVNDNVSSVVSSVRSVVVCVVVVRD

Radius of gyration: 12.08 Å; Cα contacts (8 Å, |Δi|>4): 81; chains: 1; bounding box: 28×25×30 Å